Protein AF-A0A7L0NA44-F1 (afdb_monomer)

pLDDT: mean 93.38, std 11.59, range [51.44, 98.81]

Organism: NCBI:txid1118560

Radius of gyration: 11.0 Å; Cα contacts (8 Å, |Δi|>4): 72; chains: 1; bounding box: 23×21×36 Å

Foldseek 3Di:
DPCQAPVLLVQLLVCCVVVVDALVVSNVVSCVVPPRHHPDPVSSVSSRVSSVVVVVVPDD

Sequence (60 aa):
MLGYGRTGTLLGCYLGKVGNLSGHDAIREIRRLRPGSIETPEQEQAVIRFCQSLRWVQTP

InterPro domains:
  IPR000387 Tyrosine-specific protein phosphatases domain [PS50056] (1-45)
  IPR029021 Protein-tyrosine phosphatase-like [G3DSA:3.90.190.10] (1-59)
  IPR029021 Protein-tyrosine phosphatase-like [SSF52799] (2-54)
  IPR050561 Protein Tyrosine Phosphatase [PTHR23339] (1-55)

Mean predicted aligned error: 3.22 Å

Structure (mmCIF, N/CA/C/O backbone):
data_AF-A0A7L0NA44-F1
#
_entry.id   AF-A0A7L0NA44-F1
#
loop_
_atom_site.group_PDB
_atom_site.id
_atom_site.type_symbol
_atom_site.label_atom_id
_atom_site.label_alt_id
_atom_site.label_comp_id
_atom_site.label_asym_id
_atom_site.label_entity_id
_atom_site.label_seq_id
_atom_site.pdbx_PDB_ins_code
_atom_site.Cartn_x
_atom_site.Cartn_y
_atom_site.Cartn_z
_atom_site.occupancy
_atom_site.B_iso_or_equiv
_atom_site.auth_seq_id
_atom_site.auth_comp_id
_atom_site.au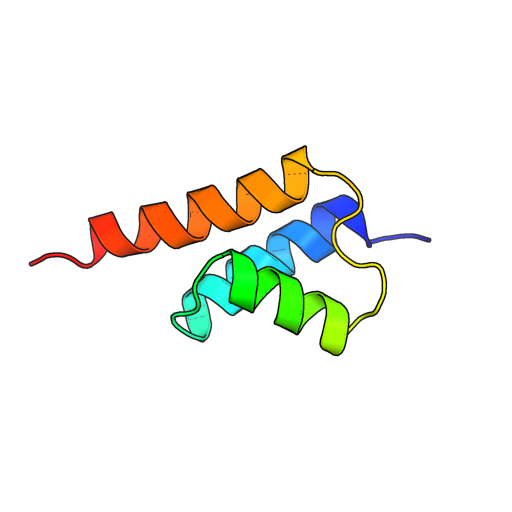th_asym_id
_atom_site.auth_atom_id
_atom_site.pdbx_PDB_model_num
ATOM 1 N N . MET A 1 1 ? 6.028 -1.864 -16.633 1.00 62.34 1 MET A N 1
ATOM 2 C CA . MET A 1 1 ? 4.609 -1.862 -17.075 1.00 62.34 1 MET A CA 1
ATOM 3 C C . MET A 1 1 ? 3.964 -0.555 -16.620 1.00 62.34 1 MET A C 1
ATOM 5 O O . MET A 1 1 ? 4.401 -0.008 -15.619 1.00 62.34 1 MET A O 1
ATOM 9 N N . LEU A 1 2 ? 2.948 -0.030 -17.308 1.00 84.50 2 LEU A N 1
ATOM 10 C CA . LEU A 1 2 ? 2.334 1.251 -16.923 1.00 84.50 2 LEU A CA 1
ATOM 11 C C . LEU A 1 2 ? 1.360 1.090 -15.736 1.00 84.50 2 LEU A C 1
ATOM 13 O O . LEU A 1 2 ? 0.700 0.058 -15.585 1.00 84.50 2 LEU A O 1
ATOM 17 N N . GLY A 1 3 ? 1.279 2.110 -14.876 1.00 89.00 3 GLY A N 1
ATOM 18 C CA . GLY A 1 3 ? 0.301 2.180 -13.779 1.00 89.00 3 GLY A CA 1
ATOM 19 C C . GLY A 1 3 ? 0.615 1.335 -12.536 1.00 89.00 3 GLY A C 1
ATOM 20 O O . GLY A 1 3 ? -0.262 1.136 -11.704 1.00 89.00 3 GLY A O 1
ATOM 21 N N . TYR A 1 4 ? 1.836 0.822 -12.381 1.00 94.25 4 TYR A N 1
ATOM 22 C CA . TYR A 1 4 ? 2.208 -0.011 -11.232 1.00 94.25 4 TYR A CA 1
ATOM 23 C C . TYR A 1 4 ? 2.631 0.792 -9.997 1.00 94.25 4 TYR A C 1
ATOM 25 O O . TYR A 1 4 ? 2.170 0.485 -8.899 1.00 94.25 4 TYR A O 1
ATOM 33 N N . GLY A 1 5 ? 3.419 1.851 -10.174 1.00 97.06 5 GLY A N 1
ATOM 34 C CA . GLY A 1 5 ? 3.896 2.685 -9.076 1.00 97.06 5 GLY A CA 1
ATOM 35 C C . GLY A 1 5 ? 2.821 3.625 -8.553 1.00 97.06 5 GLY A C 1
ATOM 36 O O . GLY A 1 5 ? 2.102 3.295 -7.617 1.00 97.06 5 GLY A O 1
ATOM 37 N N . ARG A 1 6 ? 2.656 4.800 -9.175 1.00 97.81 6 ARG A N 1
ATOM 38 C CA . ARG A 1 6 ? 1.735 5.854 -8.691 1.00 97.81 6 ARG A CA 1
ATOM 39 C C . ARG A 1 6 ? 0.280 5.389 -8.565 1.00 97.81 6 ARG A C 1
ATOM 41 O O . ARG A 1 6 ? -0.329 5.579 -7.517 1.00 97.81 6 ARG A O 1
ATOM 48 N N . THR A 1 7 ? -0.274 4.760 -9.603 1.00 97.88 7 THR A N 1
ATOM 49 C CA . THR A 1 7 ? -1.662 4.267 -9.567 1.00 97.88 7 THR A CA 1
ATOM 50 C C . THR A 1 7 ? -1.819 3.126 -8.562 1.00 97.88 7 THR A C 1
ATOM 52 O O . THR A 1 7 ? -2.756 3.157 -7.773 1.00 97.88 7 THR A O 1
ATOM 55 N N . GLY A 1 8 ? -0.880 2.173 -8.515 1.00 98.19 8 GLY A N 1
ATOM 56 C CA . GLY A 1 8 ? -0.878 1.114 -7.500 1.00 98.19 8 GLY A CA 1
ATOM 57 C C . GLY A 1 8 ? -0.782 1.654 -6.069 1.00 98.19 8 GLY A C 1
ATOM 58 O O . GLY A 1 8 ? -1.468 1.156 -5.184 1.00 98.19 8 GLY A O 1
ATOM 59 N N . THR A 1 9 ? -0.014 2.726 -5.858 1.00 98.69 9 THR A N 1
ATOM 60 C CA . THR A 1 9 ? 0.101 3.427 -4.565 1.00 98.69 9 THR A CA 1
ATOM 61 C C . THR A 1 9 ? -1.238 4.032 -4.149 1.00 98.69 9 THR A C 1
ATOM 63 O O . THR A 1 9 ? -1.710 3.792 -3.042 1.00 98.69 9 THR A O 1
ATOM 66 N N . LEU A 1 10 ? -1.886 4.777 -5.051 1.00 98.50 10 LEU A N 1
ATOM 67 C CA . LEU A 1 10 ? -3.196 5.390 -4.800 1.00 98.50 10 LEU A CA 1
ATOM 68 C C . LEU A 1 10 ? -4.283 4.339 -4.547 1.00 98.50 10 LEU A C 1
ATOM 70 O O . LEU A 1 10 ? -5.089 4.512 -3.635 1.00 98.50 10 LEU A O 1
ATOM 74 N N . LEU A 1 11 ? -4.280 3.235 -5.298 1.00 98.50 11 LEU A N 1
ATOM 75 C CA . LEU A 1 11 ? -5.197 2.118 -5.065 1.00 98.50 11 LEU A CA 1
ATOM 76 C C . LEU A 1 11 ? -4.917 1.409 -3.734 1.00 98.50 11 LEU A C 1
ATOM 78 O O . LEU A 1 11 ? -5.863 1.055 -3.040 1.00 98.50 11 LEU A O 1
ATOM 82 N N . GLY A 1 12 ? -3.650 1.266 -3.335 1.00 98.56 12 GLY A N 1
ATOM 83 C CA . GLY A 1 12 ? -3.276 0.778 -2.006 1.00 98.56 12 GLY A CA 1
ATOM 84 C C . GLY A 1 12 ? -3.841 1.664 -0.892 1.00 98.56 12 GLY A C 1
ATOM 85 O O . GLY A 1 12 ? -4.507 1.165 0.011 1.00 98.56 12 GLY A O 1
ATOM 86 N N . CYS A 1 13 ? -3.675 2.988 -0.989 1.00 98.56 13 CYS A N 1
ATOM 87 C CA . CYS A 1 13 ? -4.293 3.936 -0.054 1.00 98.56 13 CYS A CA 1
ATOM 88 C C . CYS A 1 13 ? -5.823 3.807 -0.030 1.00 98.56 13 CYS A C 1
ATOM 90 O O . CYS A 1 13 ? -6.429 3.773 1.041 1.00 98.56 13 CYS A O 1
ATOM 92 N N . TYR A 1 14 ? -6.453 3.719 -1.204 1.00 98.50 14 TYR A N 1
ATOM 93 C CA . TYR A 1 14 ? -7.901 3.577 -1.323 1.00 98.50 14 TYR A CA 1
ATOM 94 C C . TYR A 1 14 ? -8.409 2.309 -0.626 1.00 98.50 14 TYR A C 1
ATOM 96 O O . TYR A 1 14 ? -9.298 2.409 0.217 1.00 98.50 14 TYR A O 1
ATOM 104 N N . LEU A 1 15 ? -7.803 1.150 -0.908 1.00 98.44 15 LEU A N 1
ATOM 105 C CA . LEU A 1 15 ? -8.128 -0.126 -0.262 1.00 98.44 15 LEU A CA 1
ATOM 106 C C . LEU A 1 15 ? -7.929 -0.060 1.255 1.00 98.44 15 LEU A C 1
ATOM 108 O O . LEU A 1 15 ? -8.791 -0.514 2.005 1.00 98.44 15 LEU A O 1
ATOM 112 N N . GLY A 1 16 ? -6.839 0.571 1.703 1.00 98.00 16 GLY A N 1
ATOM 113 C CA . GLY A 1 16 ? -6.578 0.832 3.116 1.00 98.00 16 GLY A CA 1
ATOM 114 C C . GLY A 1 16 ? -7.714 1.589 3.799 1.00 98.00 16 GLY A C 1
ATOM 115 O O . GLY A 1 16 ? -8.199 1.168 4.848 1.00 98.00 16 GLY A O 1
ATOM 116 N N . LYS A 1 17 ? -8.193 2.665 3.164 1.00 97.56 17 LYS A N 1
ATOM 117 C CA . LYS A 1 17 ? -9.298 3.482 3.675 1.00 97.56 17 LYS A CA 1
ATOM 118 C C . LYS A 1 17 ? -10.623 2.727 3.716 1.00 97.56 17 LYS A C 1
ATOM 120 O O . LYS A 1 17 ? -11.278 2.725 4.752 1.00 97.56 17 LYS A O 1
ATOM 125 N N . VAL A 1 18 ? -11.044 2.135 2.597 1.00 97.19 18 VAL A N 1
ATOM 126 C CA . VAL A 1 18 ? -12.387 1.533 2.490 1.00 97.19 18 VAL A CA 1
ATOM 127 C C . VAL A 1 18 ? -12.497 0.206 3.234 1.00 97.19 18 VAL A C 1
ATOM 129 O O . VAL A 1 18 ? -13.571 -0.128 3.718 1.00 97.19 18 VAL A O 1
ATOM 132 N N . GLY A 1 19 ? -11.393 -0.536 3.346 1.00 95.94 19 GLY A N 1
ATOM 133 C CA . GLY A 1 19 ? -11.339 -1.813 4.055 1.00 95.94 19 GLY A CA 1
ATOM 134 C C . GLY A 1 19 ? -10.917 -1.705 5.520 1.00 95.94 19 GLY A C 1
ATOM 135 O O . GLY A 1 19 ? -10.783 -2.735 6.171 1.00 95.94 19 GLY A O 1
ATOM 136 N N . ASN A 1 20 ? -10.662 -0.493 6.030 1.00 95.81 20 ASN A N 1
ATOM 137 C CA . ASN A 1 20 ? -10.084 -0.262 7.359 1.00 95.81 20 ASN A CA 1
ATOM 138 C C . ASN A 1 20 ? -8.823 -1.118 7.624 1.00 95.81 20 ASN A C 1
ATOM 140 O O . ASN A 1 20 ? -8.620 -1.671 8.708 1.00 95.81 20 ASN A O 1
ATOM 144 N N . LEU A 1 21 ? -7.985 -1.274 6.596 1.00 97.12 21 LEU A N 1
ATOM 145 C CA . LEU A 1 21 ? -6.815 -2.146 6.643 1.00 97.12 21 LEU A CA 1
ATOM 146 C C . LEU A 1 21 ? -5.612 -1.418 7.251 1.00 97.12 21 LEU A C 1
ATOM 148 O O . LEU A 1 21 ? -5.491 -0.191 7.197 1.00 97.12 21 LEU A O 1
ATOM 152 N N . SER A 1 22 ? -4.664 -2.183 7.799 1.00 97.81 22 SER A N 1
ATOM 153 C CA . SER A 1 22 ? -3.323 -1.643 8.022 1.00 97.81 22 SER A CA 1
ATOM 154 C C . SER A 1 22 ? -2.654 -1.338 6.676 1.00 97.81 22 SER A C 1
ATOM 156 O O . SER A 1 22 ? -3.004 -1.917 5.646 1.00 97.81 22 SER A O 1
ATOM 158 N N . GLY A 1 23 ? -1.645 -0.463 6.671 1.00 98.25 23 GLY A N 1
ATOM 159 C CA . GLY A 1 23 ? -0.902 -0.168 5.443 1.00 98.25 23 GLY A CA 1
ATOM 160 C C . GLY A 1 23 ? -0.271 -1.406 4.802 1.00 98.25 23 GLY A C 1
ATOM 161 O O . GLY A 1 23 ? -0.321 -1.566 3.587 1.00 98.25 23 GLY A O 1
ATOM 162 N N . HIS A 1 24 ? 0.259 -2.318 5.619 1.00 98.62 24 HIS A N 1
ATOM 163 C CA . HIS A 1 24 ? 0.850 -3.568 5.142 1.00 98.62 24 HIS A CA 1
ATOM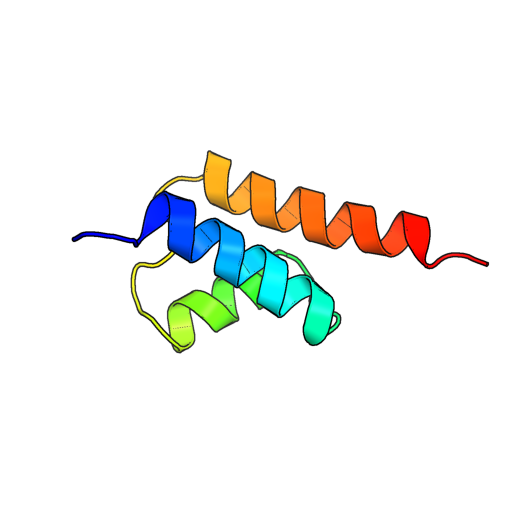 164 C C . HIS A 1 24 ? -0.200 -4.503 4.532 1.00 98.62 24 HIS A C 1
ATOM 166 O O . HIS A 1 24 ? 0.053 -5.116 3.495 1.00 98.62 24 HIS A O 1
ATOM 172 N N . ASP A 1 25 ? -1.388 -4.586 5.134 1.00 98.69 25 ASP A N 1
ATOM 173 C CA . ASP A 1 25 ? -2.477 -5.408 4.602 1.00 98.69 25 ASP A CA 1
ATOM 174 C C . ASP A 1 25 ? -3.026 -4.824 3.296 1.00 98.69 25 ASP A C 1
ATOM 176 O O . ASP A 1 25 ? -3.286 -5.572 2.357 1.00 98.69 25 ASP A O 1
ATOM 180 N N . ALA A 1 26 ? -3.107 -3.495 3.183 1.00 98.69 26 ALA A N 1
ATOM 181 C CA . ALA A 1 26 ? -3.491 -2.823 1.945 1.00 98.69 26 ALA A CA 1
ATOM 182 C C . ALA A 1 26 ? -2.484 -3.073 0.803 1.00 98.69 26 ALA A C 1
ATOM 184 O O . ALA A 1 26 ? -2.890 -3.342 -0.329 1.00 98.69 26 ALA A O 1
ATOM 185 N N . ILE A 1 27 ? -1.175 -3.047 1.096 1.00 98.81 27 ILE A N 1
ATOM 186 C CA . ILE A 1 27 ? -0.111 -3.401 0.137 1.00 98.81 27 ILE A CA 1
ATOM 187 C C . ILE A 1 27 ? -0.233 -4.869 -0.293 1.00 98.81 27 ILE A C 1
ATOM 189 O O . ILE A 1 27 ? -0.130 -5.185 -1.482 1.00 98.81 27 ILE A O 1
ATOM 193 N N . ARG A 1 28 ? -0.468 -5.778 0.662 1.00 98.75 28 ARG A N 1
ATOM 194 C CA . ARG A 1 28 ? -0.659 -7.203 0.364 1.00 98.75 28 ARG A CA 1
ATOM 195 C C . ARG A 1 28 ? -1.870 -7.411 -0.541 1.00 98.75 28 ARG A C 1
ATOM 197 O O . ARG A 1 28 ? -1.771 -8.150 -1.518 1.00 98.75 28 ARG A O 1
ATOM 204 N N . GLU A 1 29 ? -2.973 -6.726 -0.261 1.00 98.62 29 GLU A N 1
ATOM 205 C CA . GLU A 1 29 ? -4.210 -6.870 -1.022 1.00 98.62 29 GLU A CA 1
ATOM 206 C C . GLU A 1 29 ? -4.087 -6.322 -2.446 1.00 98.62 29 GLU A C 1
ATOM 208 O O . GLU A 1 29 ? -4.458 -7.010 -3.398 1.00 98.62 29 GLU A O 1
ATOM 213 N N . ILE A 1 30 ? -3.482 -5.143 -2.645 1.00 98.50 30 ILE A N 1
ATOM 214 C CA . ILE A 1 30 ? -3.290 -4.627 -4.010 1.00 98.50 30 ILE A CA 1
ATOM 215 C C . ILE A 1 30 ? -2.342 -5.513 -4.826 1.00 98.50 30 ILE A C 1
ATOM 217 O O . ILE A 1 30 ? -2.555 -5.689 -6.024 1.00 98.50 30 ILE A O 1
ATOM 221 N N . ARG A 1 31 ? -1.331 -6.125 -4.198 1.00 98.44 31 ARG A N 1
ATOM 222 C CA . ARG A 1 31 ? -0.441 -7.088 -4.868 1.00 98.44 31 ARG A CA 1
ATOM 223 C C . ARG A 1 31 ? -1.136 -8.413 -5.169 1.00 98.44 31 ARG A C 1
ATOM 225 O O . ARG A 1 31 ? -0.838 -9.008 -6.199 1.00 98.44 31 ARG A O 1
ATOM 232 N N . ARG A 1 32 ? -2.082 -8.846 -4.330 1.00 98.44 32 ARG A N 1
ATOM 233 C CA . ARG A 1 32 ? -2.942 -10.008 -4.600 1.00 98.44 32 ARG A CA 1
ATOM 234 C C . ARG A 1 32 ? -3.857 -9.757 -5.800 1.00 98.44 32 ARG A C 1
ATOM 236 O O . ARG A 1 32 ? -3.965 -10.616 -6.667 1.00 98.44 32 ARG A O 1
ATOM 243 N N . LEU A 1 33 ? -4.493 -8.585 -5.860 1.00 97.50 33 LEU A N 1
ATOM 244 C CA . LEU A 1 33 ? -5.384 -8.191 -6.959 1.00 97.50 33 LEU A CA 1
ATOM 245 C C . LEU A 1 33 ? -4.623 -7.897 -8.256 1.00 97.50 33 LEU A C 1
ATOM 247 O O . LEU A 1 33 ? -5.107 -8.187 -9.348 1.00 97.50 33 LEU A O 1
ATOM 251 N N . ARG A 1 34 ? -3.436 -7.299 -8.143 1.00 96.50 34 ARG A N 1
ATOM 252 C CA . ARG A 1 34 ? -2.606 -6.896 -9.276 1.00 96.50 34 ARG A CA 1
ATOM 253 C C . ARG A 1 34 ? -1.118 -7.075 -8.944 1.00 96.50 34 ARG A C 1
ATOM 255 O O . ARG A 1 34 ? -0.480 -6.128 -8.458 1.00 96.50 34 ARG A O 1
ATOM 262 N N . PRO A 1 35 ? -0.553 -8.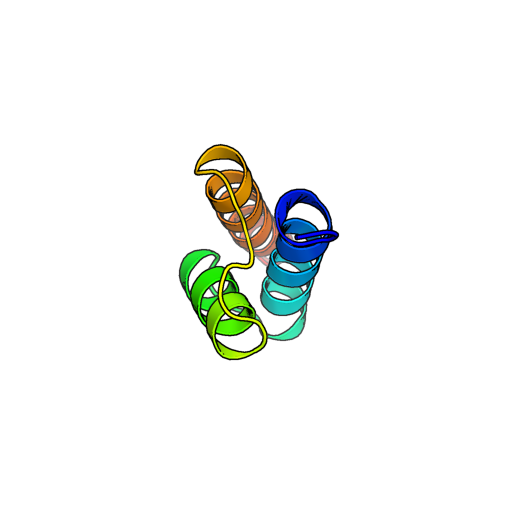259 -9.239 1.00 97.69 35 PRO A N 1
ATOM 263 C CA . PRO A 1 35 ? 0.833 -8.602 -8.928 1.00 97.69 35 PRO A CA 1
ATOM 264 C C . PRO A 1 35 ? 1.833 -7.600 -9.494 1.00 97.69 35 PRO A C 1
ATOM 266 O O . PRO A 1 35 ? 1.776 -7.289 -10.679 1.00 97.69 35 PRO A O 1
ATOM 269 N N . GLY A 1 36 ? 2.744 -7.116 -8.647 1.00 95.81 36 GLY A N 1
AT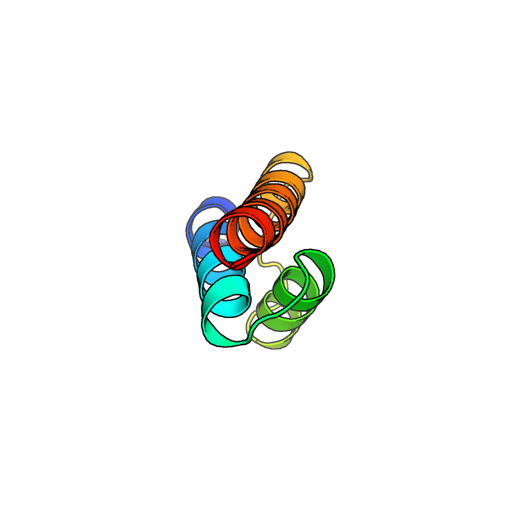OM 270 C CA . GLY A 1 36 ? 3.763 -6.117 -8.987 1.00 95.81 36 GLY A CA 1
ATOM 271 C C . GLY A 1 36 ? 3.393 -4.671 -8.642 1.00 95.81 36 GLY A C 1
ATOM 272 O O . GLY A 1 36 ? 4.208 -3.778 -8.847 1.00 95.81 36 GLY A O 1
ATOM 273 N N . SER A 1 37 ? 2.172 -4.402 -8.158 1.00 98.25 37 SER A N 1
ATOM 274 C CA . SER A 1 37 ? 1.765 -3.040 -7.771 1.00 98.25 37 SER A CA 1
ATOM 275 C C . SER A 1 37 ? 2.591 -2.520 -6.597 1.00 98.25 37 SER A C 1
ATOM 277 O O . SER A 1 37 ? 2.922 -3.288 -5.688 1.00 98.25 37 SER A O 1
ATOM 279 N N . ILE A 1 38 ? 2.847 -1.205 -6.617 1.00 98.19 38 ILE A N 1
ATOM 280 C CA . ILE A 1 38 ? 3.767 -0.493 -5.723 1.00 98.19 38 ILE A CA 1
ATOM 281 C C . ILE A 1 38 ? 5.211 -0.930 -5.996 1.00 98.19 38 ILE A C 1
ATOM 283 O O . ILE A 1 38 ? 5.630 -2.024 -5.622 1.00 98.19 38 ILE A O 1
ATOM 287 N N . GLU A 1 39 ? 5.943 -0.064 -6.695 1.00 97.75 39 GLU A N 1
ATOM 288 C CA . GLU A 1 39 ? 7.228 -0.376 -7.331 1.00 97.75 39 GLU A CA 1
ATOM 289 C C . GLU A 1 39 ? 8.430 -0.011 -6.457 1.00 97.75 39 GLU A C 1
ATOM 291 O O . GLU A 1 39 ? 9.509 -0.558 -6.666 1.00 97.75 39 GLU A O 1
ATOM 296 N N . THR A 1 40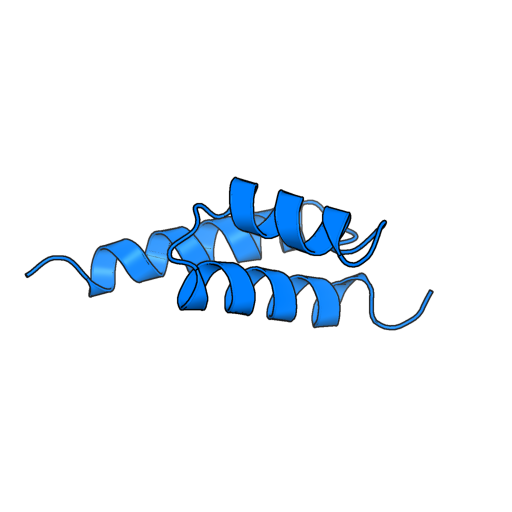 ? 8.265 0.907 -5.497 1.00 98.12 40 THR A N 1
ATOM 297 C CA . THR A 1 40 ? 9.378 1.378 -4.660 1.00 98.12 40 THR A CA 1
ATOM 298 C C . THR A 1 40 ? 9.040 1.381 -3.165 1.00 98.12 40 THR A C 1
ATOM 300 O O . THR A 1 40 ? 7.869 1.544 -2.799 1.00 98.12 40 THR A O 1
ATOM 303 N N . PRO A 1 41 ? 10.046 1.256 -2.278 1.00 98.44 41 PRO A N 1
ATOM 304 C CA . PRO A 1 41 ? 9.847 1.340 -0.829 1.00 98.44 41 PRO A CA 1
ATOM 305 C C . PRO A 1 41 ? 9.212 2.662 -0.375 1.00 98.44 41 PRO A C 1
ATOM 307 O O . PRO A 1 41 ? 8.410 2.6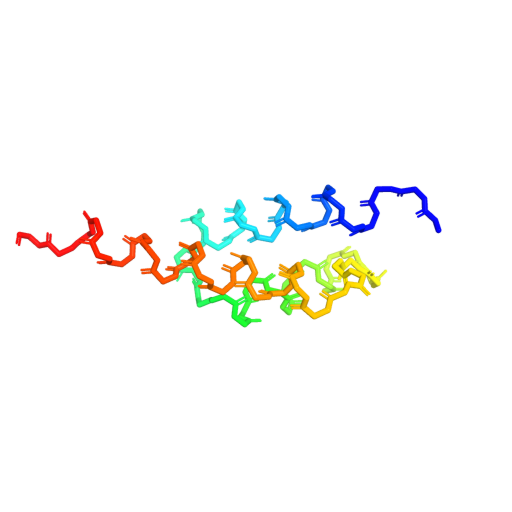96 0.555 1.00 98.44 41 PRO A O 1
ATOM 310 N N . GLU A 1 42 ? 9.510 3.772 -1.052 1.00 98.56 42 GLU A N 1
ATOM 311 C CA . GLU A 1 42 ? 8.949 5.089 -0.726 1.00 98.56 42 GLU A CA 1
ATOM 312 C C . GLU A 1 42 ? 7.436 5.127 -0.965 1.00 98.56 42 GLU A C 1
ATOM 314 O O . GLU A 1 42 ? 6.696 5.767 -0.211 1.00 98.56 42 GLU A O 1
ATOM 319 N N . GLN A 1 43 ? 6.970 4.420 -1.997 1.00 98.75 43 GLN A N 1
ATOM 320 C CA . GLN A 1 43 ? 5.552 4.262 -2.299 1.00 98.75 43 GLN A CA 1
ATOM 321 C C . GLN A 1 43 ? 4.858 3.357 -1.273 1.00 98.75 43 GLN A C 1
ATOM 323 O O . GLN A 1 43 ? 3.776 3.702 -0.797 1.00 98.75 43 GLN A O 1
ATOM 328 N N . GLU A 1 44 ? 5.487 2.248 -0.869 1.00 98.75 44 GLU A N 1
ATOM 329 C CA . GLU A 1 44 ? 4.988 1.410 0.234 1.00 98.75 44 GLU A CA 1
ATOM 330 C C . GLU A 1 44 ? 4.829 2.241 1.512 1.00 98.75 44 GLU A C 1
ATOM 332 O O . GLU A 1 44 ? 3.770 2.254 2.146 1.00 98.75 44 GLU A O 1
ATOM 337 N N . GLN A 1 45 ? 5.852 3.027 1.846 1.00 98.75 45 GLN A N 1
ATOM 338 C CA . GLN A 1 45 ? 5.838 3.877 3.024 1.00 98.75 45 GLN A CA 1
ATOM 339 C C . GLN A 1 45 ? 4.767 4.976 2.944 1.00 98.75 45 GLN A C 1
ATOM 341 O O . GLN A 1 45 ? 4.207 5.360 3.976 1.00 98.75 45 GLN A O 1
ATOM 346 N N . ALA A 1 46 ? 4.449 5.477 1.745 1.00 98.69 46 ALA A N 1
ATOM 347 C CA . ALA A 1 46 ? 3.337 6.403 1.537 1.00 98.69 46 ALA A CA 1
ATOM 348 C C . ALA A 1 46 ? 1.986 5.756 1.884 1.00 98.69 46 ALA A C 1
ATOM 350 O O . ALA A 1 46 ? 1.204 6.365 2.616 1.00 98.69 46 ALA A O 1
ATOM 351 N N . VAL A 1 47 ? 1.743 4.511 1.451 1.00 98.69 47 VAL A N 1
ATOM 352 C CA . VAL A 1 47 ? 0.529 3.757 1.818 1.00 98.69 47 VAL A CA 1
ATOM 353 C C . VAL A 1 47 ? 0.461 3.524 3.326 1.00 98.69 47 VAL A C 1
ATOM 355 O O . VAL A 1 47 ? -0.583 3.750 3.939 1.00 98.69 47 VAL A O 1
ATOM 358 N N . ILE A 1 48 ? 1.578 3.132 3.947 1.00 98.62 48 ILE A N 1
ATOM 359 C CA . ILE A 1 48 ? 1.650 2.888 5.394 1.00 98.62 48 ILE A CA 1
ATOM 360 C C . ILE A 1 48 ? 1.322 4.151 6.190 1.00 98.62 48 ILE A C 1
ATOM 362 O O . ILE A 1 48 ? 0.450 4.109 7.060 1.00 98.62 48 ILE A O 1
ATOM 366 N N . ARG A 1 49 ? 1.961 5.280 5.863 1.00 98.25 49 ARG A N 1
ATOM 367 C CA . ARG A 1 49 ? 1.715 6.561 6.545 1.00 98.25 49 ARG A CA 1
ATOM 368 C C . ARG A 1 49 ? 0.288 7.056 6.344 1.00 98.25 49 ARG A C 1
ATOM 370 O O . ARG A 1 49 ? -0.308 7.564 7.288 1.00 98.25 49 ARG A O 1
ATOM 377 N N . PHE A 1 50 ? -0.272 6.884 5.148 1.00 98.00 50 PHE A N 1
ATOM 378 C CA . PHE A 1 50 ? -1.663 7.240 4.883 1.00 98.00 50 PHE A CA 1
ATOM 379 C C . PHE A 1 50 ? -2.631 6.409 5.734 1.00 98.00 50 PHE A C 1
ATOM 381 O O . PHE A 1 50 ? -3.490 6.960 6.411 1.00 98.00 50 PHE A O 1
ATOM 388 N N . CYS A 1 51 ? -2.474 5.085 5.777 1.00 97.19 51 CYS A N 1
ATOM 389 C CA . CYS A 1 51 ? -3.364 4.242 6.582 1.00 97.19 51 CYS A CA 1
ATOM 390 C C . CYS A 1 51 ? -3.214 4.517 8.088 1.00 97.19 51 CYS A C 1
ATOM 392 O O . CYS A 1 51 ? -4.187 4.433 8.833 1.00 97.19 51 CYS A O 1
ATOM 394 N N . GLN A 1 52 ? -2.010 4.878 8.544 1.00 96.19 52 GLN A N 1
ATOM 395 C CA . GLN A 1 52 ? -1.792 5.356 9.909 1.00 96.19 52 GLN A CA 1
ATOM 396 C C . GLN A 1 52 ? -2.517 6.684 10.160 1.00 96.19 52 GLN A C 1
ATOM 398 O O . GLN A 1 52 ? -3.197 6.789 11.176 1.00 96.19 52 GLN A O 1
ATOM 403 N N . SER A 1 53 ? -2.432 7.665 9.246 1.00 95.62 53 SER A N 1
ATOM 404 C CA . SER A 1 53 ? -3.076 8.983 9.395 1.00 95.62 53 SER A CA 1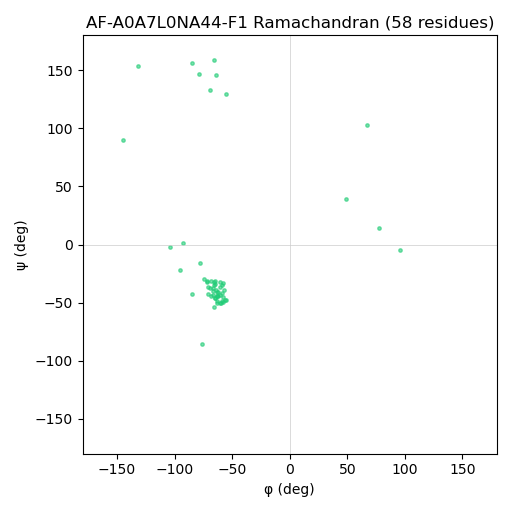
ATOM 405 C C . SER A 1 53 ? -4.596 8.890 9.550 1.00 95.62 53 SER A C 1
ATOM 407 O O . SER A 1 53 ? -5.173 9.631 10.341 1.00 95.62 53 SER A O 1
ATOM 409 N N . LEU A 1 54 ? -5.240 7.924 8.886 1.00 92.12 54 LEU A N 1
ATOM 410 C CA . LEU A 1 54 ? -6.678 7.672 9.034 1.00 92.12 54 LEU A CA 1
ATOM 411 C C . LEU A 1 54 ? -7.084 7.296 10.465 1.00 92.12 54 LEU A C 1
ATOM 413 O O . LEU A 1 54 ? -8.176 7.659 10.892 1.00 92.12 54 LEU A O 1
ATOM 417 N N . ARG A 1 55 ? -6.212 6.612 11.216 1.00 78.94 55 ARG A N 1
ATOM 418 C CA . ARG A 1 55 ? -6.497 6.202 12.602 1.00 78.94 55 ARG A CA 1
ATOM 419 C C . ARG A 1 55 ? -6.494 7.383 13.565 1.00 78.94 55 ARG A C 1
ATOM 421 O O . ARG A 1 55 ? -7.277 7.386 14.504 1.00 78.94 55 ARG A O 1
ATOM 428 N N . TRP A 1 56 ? -5.676 8.401 13.295 1.00 70.88 56 TRP A N 1
ATOM 429 C CA . TRP A 1 56 ? -5.669 9.648 14.068 1.00 70.88 56 TRP A CA 1
ATOM 430 C C . TRP A 1 56 ? -6.946 10.467 13.863 1.00 70.88 56 TRP A C 1
ATOM 432 O O . TRP A 1 56 ? -7.395 11.146 14.776 1.00 70.88 56 TRP A O 1
ATOM 442 N N . VAL A 1 57 ? -7.549 10.390 12.674 1.00 63.94 57 VAL A N 1
ATOM 443 C CA . VAL A 1 57 ? -8.810 11.084 12.353 1.00 63.94 57 VAL A CA 1
ATOM 444 C C . VAL A 1 57 ? -10.032 10.361 12.944 1.00 63.94 57 VAL A C 1
ATOM 446 O O . VAL A 1 57 ? -11.109 10.938 13.016 1.00 63.94 57 VAL A O 1
ATOM 449 N N . GLN A 1 58 ? -9.883 9.098 13.354 1.00 58.06 58 GLN A N 1
ATOM 450 C CA . GLN A 1 58 ? -10.982 8.239 13.814 1.00 58.06 58 GLN A CA 1
ATOM 451 C C . GLN A 1 58 ? -11.040 8.051 15.339 1.00 58.06 58 GLN A C 1
ATOM 453 O O . GLN A 1 58 ? -11.950 7.385 15.828 1.00 58.06 58 GLN A O 1
ATOM 458 N N . THR A 1 59 ? -10.100 8.619 16.097 1.00 51.44 59 THR A N 1
ATOM 459 C CA . THR A 1 59 ? -10.226 8.750 17.558 1.00 51.44 59 THR A CA 1
ATOM 460 C C . THR A 1 59 ? -11.319 9.775 17.903 1.00 51.44 59 THR A C 1
ATOM 462 O O . THR A 1 59 ? -11.330 10.829 17.266 1.00 51.44 59 THR A O 1
ATOM 465 N N . PRO A 1 60 ? -12.239 9.473 18.845 1.00 56.84 60 PRO A N 1
ATOM 466 C CA . PRO A 1 60 ? -13.303 10.393 19.255 1.00 56.84 60 PRO A CA 1
ATOM 467 C C . PRO A 1 60 ? -12.772 11.676 19.901 1.00 56.84 60 PRO A C 1
ATOM 469 O O . PRO A 1 60 ? -11.677 11.628 20.511 1.00 56.84 60 PRO A O 1
#

Nearest PDB structures (foldseek):
  4erc-assembly1_A  TM=9.818E-01  e=1.118E-04  Homo sapiens
  2i6i-assembly1_A  TM=8.628E-01  e=7.499E-03  Saccharolobus solfataricus
  9e9u-assembly1_A  TM=8.761E-01  e=1.017E-02  synthetic construct
  3emu-asse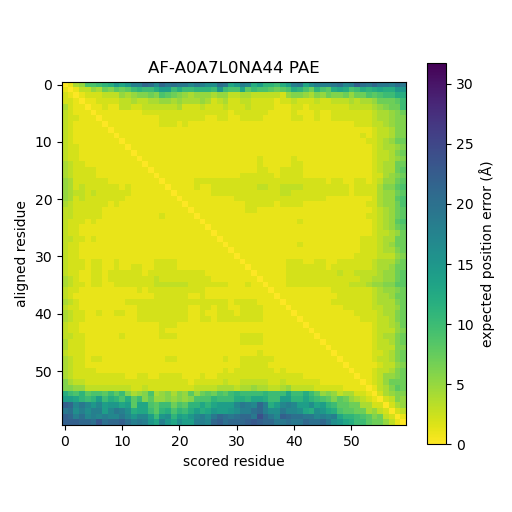mbly1_A  TM=8.881E-01  e=2.421E-01  unclassified
  4ki9-assembly1_A  TM=8.616E-01  e=2.277E-01  Homo sapiens

Solvent-accessible surface area 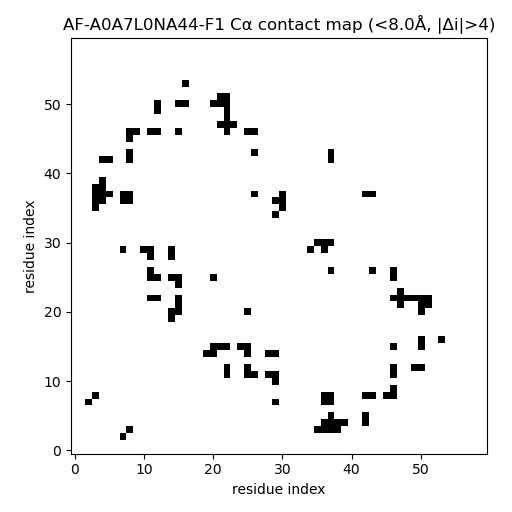(backbone atoms only — not comparable to full-atom values): 3189 Å² total; per-residue (Å²): 126,88,66,26,40,72,52,27,27,54,50,17,37,48,46,9,63,78,65,72,31,52,25,67,55,14,49,50,48,42,28,71,78,39,76,70,36,42,70,46,71,70,43,51,51,48,23,32,51,50,33,52,52,54,55,70,72,66,60,131

Secondary structure (DSSP, 8-state):
-TTTTHHHHHHHHHHHHHTT--HHHHHHHHHHHSTT---SHHHHHHHHHHHHHHHHHS--